Protein AF-A0A527XUN9-F1 (afdb_monomer_lite)

Structure (mmCIF, N/CA/C/O backbone):
data_AF-A0A527XUN9-F1
#
_entry.id   AF-A0A527XUN9-F1
#
loop_
_atom_site.group_PDB
_atom_site.id
_atom_site.type_symbol
_atom_site.label_atom_id
_atom_site.label_alt_id
_atom_site.label_comp_id
_atom_site.label_asym_id
_atom_site.label_entity_id
_atom_site.label_seq_id
_atom_site.pdbx_PDB_ins_code
_atom_site.Cartn_x
_atom_site.Cartn_y
_atom_site.Cartn_z
_atom_site.occupancy
_atom_site.B_iso_or_equiv
_atom_site.auth_seq_id
_atom_site.auth_comp_id
_atom_site.auth_asym_id
_atom_site.auth_atom_id
_atom_site.pdbx_PDB_model_num
ATOM 1 N N . GLY A 1 1 ? 26.907 3.087 -12.062 1.00 42.22 1 GLY A N 1
ATOM 2 C CA . GLY A 1 1 ? 27.151 1.711 -12.519 1.00 42.22 1 GLY A CA 1
ATOM 3 C C . GLY A 1 1 ? 27.242 0.688 -11.401 1.00 42.22 1 GLY A C 1
ATOM 4 O O . GLY A 1 1 ? 27.420 -0.468 -11.729 1.00 42.22 1 GLY A O 1
ATOM 5 N N . GLU A 1 2 ? 27.091 1.047 -10.120 1.00 34.22 2 GLU A N 1
ATOM 6 C CA . GLU A 1 2 ? 27.194 0.090 -9.006 1.00 34.22 2 GLU A CA 1
ATOM 7 C C . GLU A 1 2 ? 26.268 0.541 -7.862 1.00 34.22 2 GLU A C 1
ATOM 9 O O . GLU A 1 2 ? 26.694 1.218 -6.934 1.00 34.22 2 GLU A O 1
ATOM 14 N N . SER A 1 3 ? 24.965 0.265 -7.953 1.00 33.19 3 SER A N 1
ATOM 15 C CA . SER A 1 3 ? 24.086 0.273 -6.769 1.00 33.19 3 SER A CA 1
ATOM 16 C C . SER A 1 3 ? 22.774 -0.446 -7.065 1.00 33.19 3 SER A C 1
ATOM 18 O O . SER A 1 3 ? 21.684 0.106 -7.011 1.00 33.19 3 SER A O 1
ATOM 20 N N . VAL A 1 4 ? 22.909 -1.712 -7.442 1.00 39.75 4 VAL A N 1
ATOM 21 C CA . VAL A 1 4 ? 21.803 -2.663 -7.538 1.00 39.75 4 VAL A CA 1
ATOM 22 C C . VAL A 1 4 ? 22.335 -3.955 -6.934 1.00 39.75 4 VAL A C 1
ATOM 24 O O . VAL A 1 4 ? 22.722 -4.824 -7.691 1.00 39.75 4 VAL A O 1
ATOM 27 N N . LEU A 1 5 ? 22.538 -4.036 -5.608 1.00 38.44 5 LEU A N 1
ATOM 28 C CA . LEU A 1 5 ? 22.939 -5.306 -4.957 1.00 38.44 5 LEU A CA 1
ATOM 29 C C . LEU A 1 5 ? 22.911 -5.355 -3.415 1.00 38.44 5 LEU A C 1
ATOM 31 O O . LEU A 1 5 ? 23.231 -6.404 -2.866 1.00 38.44 5 LEU A O 1
ATOM 35 N N . PHE A 1 6 ? 22.516 -4.310 -2.677 1.00 32.84 6 PHE A N 1
ATOM 36 C CA . PHE A 1 6 ? 22.494 -4.406 -1.209 1.00 32.84 6 PHE A CA 1
ATOM 37 C C . PHE A 1 6 ? 21.173 -3.951 -0.602 1.00 32.84 6 PHE A C 1
ATOM 39 O O . PHE A 1 6 ? 20.885 -2.761 -0.525 1.00 32.84 6 PHE A O 1
ATOM 46 N N . SER A 1 7 ? 20.415 -4.935 -0.114 1.00 39.50 7 SER A N 1
ATOM 47 C CA . SER A 1 7 ? 19.289 -4.823 0.811 1.00 39.50 7 SER A CA 1
ATOM 48 C C . SER A 1 7 ? 19.675 -4.060 2.087 1.00 39.50 7 SER A C 1
ATOM 50 O O . SER A 1 7 ? 19.926 -4.649 3.139 1.00 39.50 7 SER A O 1
ATOM 52 N N . ARG A 1 8 ? 19.744 -2.732 2.002 1.00 32.94 8 ARG A N 1
ATOM 53 C CA . ARG A 1 8 ? 19.806 -1.823 3.147 1.00 32.94 8 ARG A CA 1
ATOM 54 C C . ARG A 1 8 ? 18.788 -0.703 2.947 1.00 32.94 8 ARG A C 1
ATOM 56 O O . ARG A 1 8 ? 18.709 -0.177 1.838 1.00 32.94 8 ARG A O 1
ATOM 63 N N . PRO A 1 9 ? 18.043 -0.317 3.999 1.00 34.62 9 PRO A N 1
ATOM 64 C CA . PRO A 1 9 ? 17.167 0.839 3.935 1.00 34.62 9 PRO A CA 1
ATOM 65 C C . PRO A 1 9 ? 18.052 2.064 3.713 1.00 34.62 9 PRO A C 1
ATOM 67 O O . PRO A 1 9 ? 18.853 2.431 4.570 1.00 34.62 9 PRO A O 1
ATOM 70 N N . TYR A 1 10 ? 17.971 2.628 2.513 1.00 39.56 10 TYR A N 1
ATOM 71 C CA . TYR A 1 10 ? 18.649 3.863 2.151 1.00 39.56 10 TYR A CA 1
ATOM 72 C C . TYR A 1 10 ? 17.917 5.008 2.872 1.00 39.56 10 TYR A C 1
ATOM 74 O O . TYR A 1 10 ? 16.743 5.225 2.572 1.00 39.56 10 TYR A O 1
ATOM 82 N N . PRO A 1 11 ? 18.537 5.734 3.824 1.00 41.00 11 PRO A N 1
ATOM 83 C CA . PRO A 1 11 ? 17.852 6.816 4.536 1.00 41.00 11 PRO A CA 1
ATOM 84 C C . PRO A 1 11 ? 17.636 8.063 3.664 1.00 41.00 11 PRO A C 1
ATOM 86 O O . PRO A 1 11 ? 16.767 8.866 3.979 1.00 41.00 11 PRO A O 1
ATOM 89 N N . ASP A 1 12 ? 18.401 8.204 2.572 1.00 42.47 12 ASP A N 1
ATOM 90 C CA . ASP A 1 12 ? 18.487 9.426 1.755 1.00 42.47 12 ASP A CA 1
ATOM 91 C C . ASP A 1 12 ? 18.507 9.144 0.236 1.00 42.47 12 ASP A C 1
ATOM 93 O O . ASP A 1 12 ? 19.286 9.722 -0.522 1.00 42.47 12 ASP A O 1
ATOM 97 N N . ALA A 1 13 ? 17.660 8.233 -0.249 1.00 35.75 13 ALA A N 1
ATOM 98 C CA . ALA A 1 13 ? 17.307 8.231 -1.673 1.00 35.75 13 ALA A CA 1
ATOM 99 C C . ALA A 1 13 ? 16.199 9.279 -1.892 1.00 35.75 13 ALA A C 1
ATOM 101 O O . ALA A 1 13 ? 15.366 9.438 -0.996 1.00 35.75 13 ALA A O 1
ATOM 102 N N . PRO A 1 14 ? 16.131 9.988 -3.038 1.00 39.72 14 PRO A N 1
ATOM 103 C CA . PRO A 1 14 ? 15.101 10.988 -3.307 1.00 39.72 14 PRO A CA 1
ATOM 104 C C . PRO A 1 14 ? 13.777 10.292 -3.651 1.00 39.72 14 PRO A C 1
ATOM 106 O O . PRO A 1 14 ? 13.216 10.461 -4.725 1.00 39.72 14 PRO A O 1
ATOM 109 N N . MET A 1 15 ? 13.285 9.472 -2.731 1.00 40.44 15 MET A N 1
ATOM 110 C CA . MET A 1 15 ? 11.896 9.067 -2.684 1.00 40.44 15 MET A CA 1
ATOM 111 C C . MET A 1 15 ? 11.178 10.228 -2.005 1.00 40.44 15 MET A C 1
ATOM 113 O O . MET A 1 15 ? 11.450 10.549 -0.844 1.00 40.44 15 MET A O 1
ATOM 117 N N . SER A 1 16 ? 10.291 10.905 -2.730 1.00 41.72 16 SER A N 1
ATOM 118 C CA . SER A 1 16 ? 9.368 11.847 -2.109 1.00 41.72 16 SER A CA 1
ATOM 119 C C . SER A 1 16 ? 8.649 11.120 -0.970 1.00 41.72 16 SER A C 1
ATOM 121 O O . SER A 1 16 ? 8.034 10.071 -1.162 1.00 41.72 16 SER A O 1
ATOM 123 N N . ARG A 1 17 ? 8.767 11.653 0.252 1.00 42.09 17 ARG A N 1
ATOM 124 C CA . ARG A 1 17 ? 7.991 11.158 1.390 1.00 42.09 17 ARG A CA 1
ATOM 125 C C . ARG A 1 17 ? 6.516 11.344 1.053 1.00 42.09 17 ARG A C 1
ATOM 127 O O . ARG A 1 17 ? 6.039 12.474 1.003 1.00 42.09 17 ARG A O 1
ATOM 134 N N . LEU A 1 18 ? 5.808 10.242 0.824 1.00 47.78 18 LEU A N 1
ATOM 135 C CA . LEU A 1 18 ? 4.352 10.244 0.815 1.00 47.78 18 LEU A CA 1
ATOM 136 C C . LEU A 1 18 ? 3.911 10.342 2.271 1.00 47.78 18 LEU A C 1
ATOM 138 O O . LEU A 1 18 ? 3.984 9.375 3.024 1.00 47.78 18 LEU A O 1
ATOM 142 N N . LEU A 1 19 ? 3.557 11.556 2.677 1.00 55.25 19 LEU A N 1
ATOM 143 C CA . LEU A 1 19 ? 3.015 11.832 3.995 1.00 55.25 19 LEU A CA 1
ATOM 144 C C . LEU A 1 19 ? 1.501 11.708 3.912 1.00 55.25 19 LEU A C 1
ATOM 146 O O . LEU A 1 19 ? 0.865 12.419 3.135 1.00 55.25 19 LEU A O 1
ATOM 150 N N . PHE A 1 20 ? 0.932 10.850 4.746 1.00 53.59 20 PHE A N 1
ATOM 151 C CA . PHE A 1 20 ? -0.489 10.906 5.049 1.00 53.59 20 PHE A CA 1
ATOM 152 C C . PHE A 1 20 ? -0.638 11.741 6.323 1.00 53.59 20 PHE A C 1
ATOM 154 O O . PHE A 1 20 ? -0.066 11.394 7.354 1.00 53.59 20 PHE A O 1
ATOM 161 N N . GLU A 1 21 ? -1.295 12.900 6.223 1.00 62.78 21 GLU A N 1
ATOM 162 C CA . GLU A 1 21 ? -1.502 13.838 7.345 1.00 62.78 21 GLU A CA 1
ATOM 163 C C . GLU A 1 21 ? -0.210 14.258 8.083 1.00 62.78 21 GLU A C 1
ATOM 165 O O . GLU A 1 21 ? -0.193 14.494 9.287 1.00 62.78 21 GLU A O 1
ATOM 170 N N . GLY A 1 22 ? 0.912 14.349 7.362 1.00 66.19 22 GLY A N 1
ATOM 171 C CA . GLY A 1 22 ? 2.211 14.696 7.953 1.00 66.19 22 GLY A CA 1
ATOM 172 C C . GLY A 1 22 ? 2.921 13.538 8.666 1.00 66.19 22 GLY A C 1
ATOM 173 O O . GLY A 1 22 ? 4.018 13.738 9.189 1.00 66.19 22 GLY A O 1
ATOM 174 N N . ARG A 1 23 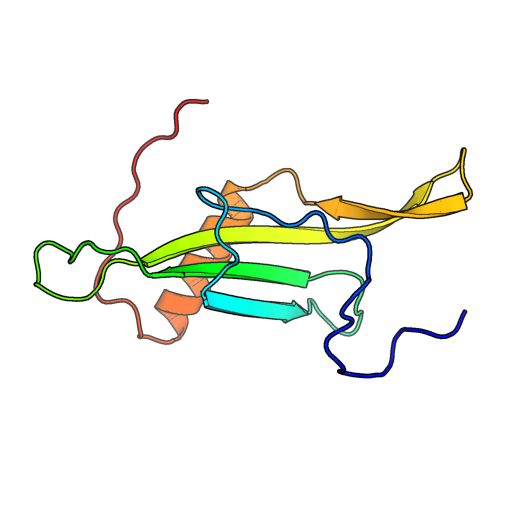? 2.351 12.326 8.648 1.00 74.00 23 ARG A N 1
ATOM 175 C CA . ARG A 1 23 ? 2.912 11.125 9.273 1.00 74.00 23 ARG A CA 1
ATOM 176 C C . ARG A 1 23 ? 3.523 10.176 8.240 1.00 74.00 23 ARG A C 1
ATOM 178 O O . ARG A 1 23 ? 2.965 9.937 7.165 1.00 74.00 23 ARG A O 1
ATOM 185 N N . ALA A 1 24 ? 4.686 9.627 8.586 1.00 76.06 24 ALA A N 1
ATOM 186 C CA . ALA A 1 24 ? 5.293 8.533 7.834 1.00 76.06 24 ALA A CA 1
ATOM 187 C C . ALA A 1 24 ? 4.456 7.254 7.979 1.00 76.06 24 ALA A C 1
ATOM 189 O O . ALA A 1 24 ? 3.727 7.090 8.955 1.00 76.06 24 ALA A O 1
ATOM 190 N N . GLN A 1 25 ? 4.558 6.370 6.994 1.00 82.00 25 GLN A N 1
ATOM 191 C CA . GLN A 1 25 ? 3.886 5.078 7.007 1.00 82.00 25 GLN A CA 1
ATOM 192 C C . GLN A 1 25 ? 4.363 4.200 8.168 1.00 82.00 25 GLN A C 1
ATOM 1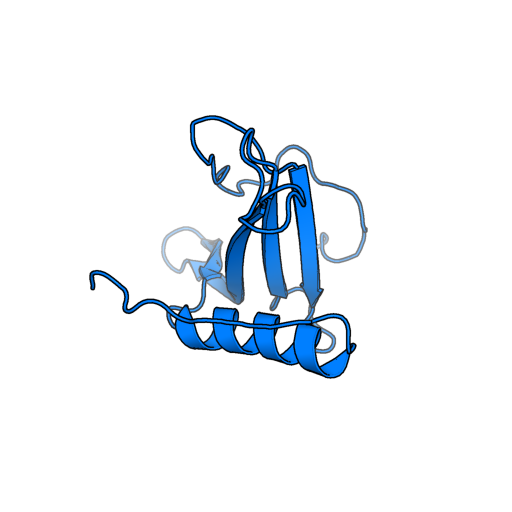94 O O . GLN A 1 25 ? 5.549 4.196 8.499 1.00 82.00 25 GLN A O 1
ATOM 199 N N . ASP A 1 26 ? 3.443 3.433 8.751 1.00 85.44 26 ASP A N 1
ATOM 200 C CA . ASP A 1 26 ? 3.738 2.479 9.824 1.00 85.44 26 ASP A CA 1
ATOM 201 C C . ASP A 1 26 ? 4.294 1.167 9.263 1.00 85.44 26 ASP A C 1
ATOM 203 O O . ASP A 1 26 ? 5.187 0.562 9.853 1.00 85.44 26 ASP A O 1
ATOM 207 N N . LEU A 1 27 ? 3.784 0.735 8.104 1.00 86.12 27 LEU A N 1
ATOM 208 C CA . LEU A 1 27 ? 4.264 -0.441 7.382 1.00 86.12 27 LEU A CA 1
ATOM 209 C C . LEU A 1 27 ? 4.515 -0.096 5.913 1.00 86.12 27 LEU A C 1
ATOM 211 O O . LEU A 1 27 ? 3.774 0.676 5.305 1.00 86.12 27 LEU A O 1
ATOM 215 N N . ALA A 1 28 ? 5.549 -0.698 5.332 1.00 86.19 28 ALA A N 1
ATOM 216 C CA . ALA A 1 28 ? 5.855 -0.608 3.910 1.00 86.19 28 ALA A CA 1
ATOM 217 C C . ALA A 1 28 ? 6.388 -1.950 3.410 1.00 86.19 28 ALA A C 1
ATOM 219 O O . ALA A 1 28 ? 7.243 -2.554 4.059 1.00 86.19 28 ALA A O 1
ATOM 220 N N . PHE A 1 29 ? 5.904 -2.385 2.252 1.00 85.50 29 PHE A N 1
ATOM 221 C CA . PHE A 1 29 ? 6.339 -3.609 1.590 1.00 85.50 29 PHE A CA 1
ATOM 222 C C . PHE A 1 29 ? 6.626 -3.331 0.118 1.00 85.50 29 PHE A C 1
ATOM 224 O O . PHE A 1 29 ? 6.005 -2.460 -0.495 1.00 85.50 29 PHE A O 1
ATOM 231 N N . GLU A 1 30 ? 7.571 -4.083 -0.439 1.00 86.69 30 GLU A N 1
ATOM 232 C CA . GLU A 1 30 ? 7.984 -3.969 -1.833 1.00 86.69 30 GLU A CA 1
ATOM 233 C C . GLU A 1 30 ? 8.128 -5.367 -2.434 1.00 86.69 30 GLU A C 1
ATOM 235 O O . GLU A 1 30 ? 8.774 -6.232 -1.836 1.00 86.69 30 GLU A O 1
ATOM 240 N N . GLN A 1 31 ? 7.559 -5.582 -3.619 1.00 81.12 31 GLN A N 1
ATOM 241 C CA . GLN A 1 31 ? 7.653 -6.844 -4.349 1.00 81.12 31 GLN A CA 1
ATOM 242 C C . GLN A 1 31 ? 8.282 -6.607 -5.730 1.00 81.12 31 GLN A C 1
ATOM 244 O O . GLN A 1 31 ? 7.697 -5.890 -6.546 1.00 81.12 31 GLN A O 1
ATOM 249 N N . PRO A 1 32 ? 9.474 -7.170 -6.012 1.00 80.31 32 PRO A N 1
ATOM 250 C CA . PRO A 1 32 ? 10.111 -7.035 -7.317 1.00 80.31 32 PRO A CA 1
ATOM 251 C C . PRO A 1 32 ? 9.360 -7.827 -8.392 1.00 80.31 32 PRO A C 1
ATOM 253 O O . PRO A 1 32 ? 8.777 -8.877 -8.117 1.00 80.31 32 PRO A O 1
ATOM 256 N N . VAL A 1 33 ? 9.412 -7.342 -9.632 1.00 77.25 33 VAL A N 1
ATOM 257 C CA . VAL A 1 33 ? 8.850 -8.032 -10.799 1.00 77.25 33 VAL A CA 1
ATOM 258 C C . VAL A 1 33 ? 9.965 -8.686 -11.609 1.00 77.25 33 VAL A C 1
ATOM 260 O O . VAL A 1 33 ? 10.735 -8.010 -12.293 1.00 77.25 33 VAL A O 1
ATOM 263 N N . GLY A 1 34 ? 9.999 -10.019 -11.590 1.00 73.06 34 GLY A N 1
ATOM 264 C CA . GLY A 1 34 ? 11.035 -10.801 -12.267 1.00 73.06 34 GLY A CA 1
ATOM 265 C C . GLY A 1 34 ? 12.416 -10.598 -11.640 1.00 73.06 34 GLY A C 1
ATOM 266 O O . GLY A 1 34 ? 12.532 -10.316 -10.450 1.00 73.06 34 GLY A O 1
ATOM 267 N N . ASP A 1 35 ? 13.463 -10.730 -12.453 1.00 60.34 35 ASP A N 1
ATOM 268 C CA . ASP A 1 35 ? 14.853 -10.720 -11.975 1.00 60.34 35 ASP A CA 1
ATOM 269 C C . ASP A 1 35 ? 15.485 -9.317 -11.913 1.00 60.34 35 ASP A C 1
ATOM 271 O O . ASP A 1 35 ? 16.647 -9.183 -11.525 1.00 60.34 35 ASP A O 1
ATOM 275 N N . SER A 1 36 ? 14.752 -8.261 -12.297 1.00 57.50 36 SER A N 1
ATOM 276 C CA . SER A 1 36 ? 15.258 -6.884 -12.261 1.00 57.50 36 SER A CA 1
ATOM 277 C C . SER A 1 36 ? 14.679 -6.075 -11.100 1.00 57.50 36 SER A C 1
ATOM 279 O O . SER A 1 36 ? 13.481 -6.088 -10.824 1.00 57.50 36 SER A O 1
ATOM 281 N N . ALA A 1 37 ? 15.551 -5.294 -10.461 1.00 59.09 37 ALA A N 1
ATOM 282 C CA . ALA A 1 37 ? 15.212 -4.312 -9.438 1.00 59.09 37 ALA A CA 1
ATOM 283 C C . ALA A 1 37 ? 14.430 -3.099 -9.971 1.00 59.09 37 ALA A C 1
ATOM 285 O O . ALA A 1 37 ? 13.972 -2.293 -9.160 1.00 59.09 37 ALA A O 1
ATOM 286 N N . ASP A 1 38 ? 14.306 -2.963 -11.291 1.00 64.75 38 ASP A N 1
ATOM 287 C CA . ASP A 1 38 ? 13.785 -1.765 -11.957 1.00 64.75 38 ASP A CA 1
ATOM 288 C C . ASP A 1 38 ? 12.256 -1.675 -11.922 1.00 64.75 38 ASP A C 1
ATOM 290 O O . ASP A 1 38 ? 11.691 -0.637 -12.261 1.00 64.75 38 ASP A O 1
ATOM 294 N N . ARG A 1 39 ? 11.581 -2.773 -11.562 1.00 73.38 39 ARG A N 1
ATOM 295 C CA . ARG A 1 39 ? 10.121 -2.877 -11.537 1.00 73.38 39 ARG A CA 1
ATOM 296 C C . ARG A 1 39 ? 9.654 -3.427 -10.205 1.00 73.38 39 ARG A C 1
ATOM 298 O O . ARG A 1 39 ? 10.059 -4.528 -9.828 1.00 73.38 39 ARG A O 1
ATOM 305 N N . ARG A 1 40 ? 8.825 -2.671 -9.490 1.00 83.25 40 ARG A N 1
ATOM 306 C CA . ARG A 1 40 ? 8.442 -2.992 -8.111 1.00 83.25 40 ARG A CA 1
ATOM 307 C C . ARG A 1 40 ? 7.006 -2.579 -7.825 1.00 83.25 40 ARG A C 1
ATOM 309 O O . ARG A 1 40 ? 6.600 -1.471 -8.154 1.00 83.25 40 ARG A O 1
ATOM 316 N N . HIS A 1 41 ? 6.263 -3.466 -7.181 1.00 85.38 41 HIS A N 1
ATOM 317 C CA . HIS A 1 41 ? 5.015 -3.118 -6.510 1.00 85.38 41 HIS A CA 1
ATOM 318 C C . HIS A 1 41 ? 5.362 -2.578 -5.129 1.00 85.38 41 HIS A C 1
ATOM 320 O O . HIS A 1 41 ? 6.146 -3.204 -4.411 1.00 85.38 41 HIS A O 1
ATOM 326 N N . HIS A 1 42 ? 4.803 -1.436 -4.753 1.00 87.69 42 HIS A N 1
ATOM 327 C CA . HIS A 1 42 ? 4.997 -0.848 -3.434 1.00 87.69 42 HIS A CA 1
ATOM 328 C C . HIS A 1 42 ? 3.648 -0.697 -2.759 1.00 87.69 42 HIS A C 1
ATOM 330 O O . HIS A 1 42 ? 2.737 -0.100 -3.324 1.00 87.69 42 HIS A O 1
ATOM 336 N N . VAL A 1 43 ? 3.549 -1.134 -1.510 1.00 88.69 43 VAL A N 1
ATOM 337 C CA . VAL A 1 43 ? 2.378 -0.872 -0.675 1.00 88.69 43 VAL A CA 1
ATOM 338 C C . VAL A 1 43 ? 2.811 -0.282 0.659 1.00 88.69 43 VAL A C 1
ATOM 340 O O . VAL A 1 43 ? 3.816 -0.685 1.247 1.00 88.69 43 VAL A O 1
ATOM 343 N N . ARG A 1 44 ? 2.070 0.718 1.127 1.00 87.94 44 ARG A N 1
ATOM 344 C CA . ARG A 1 44 ? 2.298 1.423 2.391 1.00 87.94 44 ARG A CA 1
ATOM 345 C C . ARG A 1 44 ? 1.013 1.425 3.197 1.00 87.94 44 ARG A C 1
ATOM 347 O O . ARG A 1 44 ? -0.055 1.581 2.610 1.00 87.94 44 ARG A O 1
ATOM 354 N N . PHE A 1 45 ? 1.125 1.295 4.515 1.00 87.31 45 PHE A N 1
ATOM 355 C CA . PHE A 1 45 ? -0.012 1.332 5.424 1.00 87.31 45 PHE A CA 1
ATOM 356 C C . PHE A 1 45 ? 0.213 2.287 6.594 1.00 87.31 45 PHE A C 1
ATOM 358 O O . PHE A 1 45 ? 1.316 2.389 7.134 1.00 87.31 45 PHE A O 1
ATOM 365 N N . TRP A 1 46 ? -0.870 2.937 7.000 1.00 90.06 46 TRP A N 1
ATOM 366 C CA . TRP A 1 46 ? -0.965 3.840 8.135 1.00 90.06 46 TRP A CA 1
ATOM 367 C C . TRP A 1 46 ? -2.049 3.324 9.075 1.00 90.06 46 TRP A C 1
ATOM 369 O O . TRP A 1 46 ? -3.215 3.228 8.692 1.00 90.06 46 TRP A O 1
ATOM 379 N N . LEU A 1 47 ? -1.671 3.003 10.307 1.00 90.00 47 LEU A N 1
ATOM 380 C CA . LEU A 1 47 ? -2.604 2.696 11.377 1.00 90.00 47 LEU A CA 1
ATOM 381 C C . LEU A 1 47 ? -3.334 3.976 11.777 1.00 90.00 47 LEU A C 1
ATOM 383 O O . LEU A 1 47 ? -2.697 4.966 12.124 1.00 90.00 47 LEU A O 1
ATOM 387 N N . THR A 1 48 ? -4.656 3.971 11.716 1.00 87.94 48 THR A N 1
ATOM 388 C CA . THR A 1 48 ? -5.460 5.112 12.165 1.00 87.94 48 THR A CA 1
ATOM 389 C C . THR A 1 48 ? -5.772 5.011 13.655 1.00 87.94 48 THR A C 1
ATOM 391 O O . THR A 1 48 ? -5.690 3.934 14.245 1.00 87.94 48 THR A O 1
ATOM 394 N N . ASP A 1 49 ? -6.214 6.120 14.245 1.00 88.25 49 ASP A N 1
ATOM 395 C CA . ASP A 1 49 ? -6.773 6.131 15.603 1.00 88.25 49 ASP A CA 1
ATOM 396 C C . ASP A 1 49 ? -8.210 5.565 15.659 1.00 88.25 49 ASP A C 1
ATOM 398 O O . ASP A 1 49 ? -8.818 5.497 16.728 1.00 88.25 49 ASP A O 1
ATOM 402 N N . ALA A 1 50 ? -8.776 5.164 14.514 1.00 88.69 50 ALA A N 1
ATOM 403 C CA . ALA A 1 50 ? -10.104 4.576 14.414 1.00 88.69 50 ALA A CA 1
ATOM 404 C C . ALA A 1 50 ? -10.057 3.039 14.426 1.00 88.69 50 ALA A C 1
ATOM 406 O O . ALA A 1 50 ? -9.079 2.397 14.031 1.00 88.69 50 ALA A O 1
ATOM 407 N N . ALA A 1 51 ? -11.172 2.441 14.836 1.00 90.38 51 ALA A N 1
ATOM 408 C CA . ALA A 1 51 ? -11.451 1.027 14.629 1.00 90.38 51 ALA A CA 1
ATOM 409 C C . ALA A 1 51 ? -12.508 0.873 13.529 1.00 90.38 51 ALA A C 1
ATOM 411 O O . ALA A 1 51 ? -13.365 1.742 13.363 1.00 90.38 51 ALA A O 1
ATOM 412 N N . GLY A 1 52 ? -12.441 -0.227 12.781 1.00 83.31 52 GLY A N 1
ATOM 413 C CA . GLY A 1 52 ? -13.515 -0.627 11.879 1.00 83.31 52 GLY A CA 1
ATOM 414 C C . GLY A 1 52 ? -14.772 -1.042 12.648 1.00 83.31 52 GLY A C 1
ATOM 415 O O . GLY A 1 52 ? -14.748 -1.206 13.870 1.00 83.31 52 GLY A O 1
ATOM 416 N N . ASP A 1 53 ? -15.865 -1.270 11.920 1.00 84.25 53 ASP A N 1
ATOM 417 C CA . ASP A 1 53 ? -17.169 -1.651 12.492 1.00 84.25 53 ASP A CA 1
ATOM 418 C C . ASP A 1 53 ? -17.124 -2.949 13.322 1.00 84.25 53 ASP A C 1
ATOM 420 O O . ASP A 1 53 ? -17.985 -3.202 14.163 1.00 84.25 53 ASP A O 1
ATOM 424 N N . ASP A 1 54 ? -16.104 -3.777 13.103 1.00 85.19 54 ASP A N 1
ATOM 425 C CA . ASP A 1 54 ? -15.844 -5.024 13.821 1.00 85.19 54 ASP A CA 1
ATOM 426 C C . ASP A 1 54 ? -14.914 -4.861 15.041 1.00 85.19 54 ASP A C 1
ATOM 428 O O . ASP A 1 54 ? -14.534 -5.850 15.672 1.00 85.19 54 ASP A O 1
ATOM 432 N N . GLY A 1 55 ? -14.531 -3.626 15.375 1.00 88.19 55 GLY A N 1
ATOM 433 C CA . GLY A 1 55 ? -13.645 -3.296 16.488 1.00 88.19 55 GLY A CA 1
ATOM 434 C C . GLY A 1 55 ? -12.160 -3.563 16.225 1.00 88.19 55 GLY A C 1
ATOM 435 O O . GLY A 1 55 ? -11.348 -3.368 17.133 1.00 88.19 55 GLY A O 1
ATOM 436 N N . ARG A 1 56 ? -11.768 -3.998 15.019 1.00 88.94 56 ARG A N 1
ATOM 437 C CA . ARG A 1 56 ? -10.353 -4.166 14.657 1.00 88.94 56 ARG 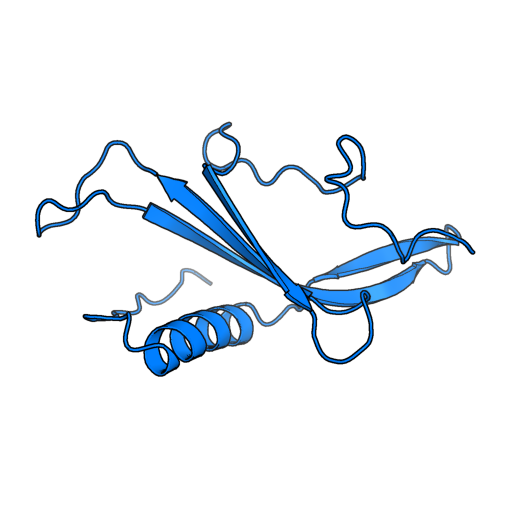A CA 1
ATOM 438 C C . ARG A 1 56 ? -9.733 -2.823 14.264 1.00 88.94 56 ARG A C 1
ATOM 440 O O . ARG A 1 56 ? -10.440 -1.961 13.745 1.00 88.94 56 ARG A O 1
ATOM 447 N N . PRO A 1 57 ? -8.419 -2.627 14.477 1.00 91.31 57 PRO A N 1
ATOM 448 C CA . PRO A 1 57 ? -7.768 -1.382 14.092 1.00 91.31 57 PRO A CA 1
ATOM 449 C C . PRO A 1 57 ? -7.919 -1.120 12.593 1.00 91.31 57 PRO A C 1
ATOM 451 O O . PRO A 1 57 ? -7.679 -2.018 11.780 1.00 91.31 57 PRO A O 1
ATOM 454 N N . LEU A 1 58 ? -8.311 0.102 12.233 1.00 90.19 58 LEU A N 1
ATOM 455 C CA . LEU A 1 58 ? -8.446 0.502 10.840 1.00 90.19 58 LEU A CA 1
ATOM 456 C C . LEU A 1 58 ? -7.090 0.960 10.296 1.00 90.19 58 LEU A C 1
ATOM 458 O O . LEU A 1 58 ? -6.415 1.806 10.888 1.00 90.19 58 LEU A O 1
ATOM 462 N N . TRP A 1 59 ? -6.728 0.424 9.133 1.00 89.88 59 TRP A N 1
ATOM 463 C CA . TRP A 1 59 ? -5.515 0.778 8.407 1.00 89.88 59 TRP A CA 1
ATOM 464 C C . TRP A 1 59 ? -5.886 1.443 7.088 1.00 89.88 59 TRP A C 1
ATOM 466 O O . TRP A 1 59 ? -6.712 0.926 6.337 1.00 89.88 59 TRP A O 1
ATOM 476 N N . LEU A 1 60 ? -5.238 2.562 6.787 1.00 89.25 60 LEU A N 1
ATOM 477 C CA . LEU A 1 60 ? -5.275 3.176 5.466 1.00 89.25 60 LEU A CA 1
ATOM 478 C C . LEU A 1 60 ? -4.083 2.683 4.658 1.00 89.25 60 LEU A C 1
ATOM 480 O O . LEU A 1 60 ? -2.977 2.596 5.185 1.00 89.25 60 LEU A O 1
ATOM 484 N N . GLY A 1 61 ? -4.306 2.353 3.389 1.00 88.00 61 GLY A N 1
ATOM 485 C CA . GLY A 1 61 ? -3.280 1.822 2.497 1.00 88.00 61 GLY A CA 1
ATOM 486 C C . GLY A 1 61 ? -3.122 2.656 1.231 1.00 88.00 61 GLY A C 1
ATOM 487 O O . GLY A 1 61 ? -4.093 3.221 0.734 1.00 88.00 61 GLY A O 1
ATOM 488 N N . ALA A 1 62 ? -1.907 2.696 0.690 1.00 86.69 62 ALA A N 1
ATOM 489 C CA . ALA A 1 62 ? -1.621 3.220 -0.643 1.00 86.69 62 ALA A CA 1
ATOM 490 C C . ALA A 1 62 ? -0.715 2.242 -1.395 1.00 86.69 62 ALA A C 1
ATOM 492 O O . ALA A 1 62 ? 0.292 1.794 -0.840 1.00 86.69 62 ALA A O 1
ATOM 493 N N . ALA A 1 63 ? -1.062 1.940 -2.645 1.00 86.81 63 ALA A N 1
ATOM 494 C CA . ALA A 1 63 ? -0.296 1.061 -3.519 1.00 86.81 63 ALA A CA 1
ATOM 495 C C . ALA A 1 63 ? 0.183 1.825 -4.762 1.00 86.81 63 ALA A C 1
ATOM 497 O O . ALA A 1 63 ? -0.529 2.690 -5.275 1.00 86.81 63 ALA A O 1
ATOM 498 N N . SER A 1 64 ? 1.406 1.553 -5.212 1.00 85.31 64 SER A N 1
ATOM 499 C CA . SER A 1 64 ? 2.012 2.201 -6.376 1.00 85.31 64 SER A CA 1
ATOM 500 C C . SER A 1 64 ? 2.940 1.238 -7.104 1.00 85.31 64 SER A C 1
ATOM 502 O O . SER A 1 64 ? 3.804 0.628 -6.473 1.00 85.31 64 SER A O 1
ATOM 504 N N . PHE A 1 65 ? 2.826 1.184 -8.429 1.00 83.69 65 PHE A N 1
ATOM 505 C CA . PHE A 1 65 ? 3.700 0.374 -9.266 1.00 83.69 65 PHE A CA 1
ATOM 506 C C . PHE A 1 65 ? 4.827 1.207 -9.875 1.00 83.69 65 PHE A C 1
ATOM 508 O O . PHE A 1 65 ? 4.562 2.083 -10.694 1.00 83.69 65 PHE A O 1
ATOM 515 N N . ASP A 1 66 ? 6.079 0.888 -9.574 1.00 79.00 66 ASP A N 1
ATOM 516 C CA . ASP A 1 66 ? 7.233 1.410 -10.302 1.00 79.00 66 ASP A CA 1
ATOM 517 C C . ASP A 1 66 ? 7.431 0.547 -11.558 1.00 79.00 66 ASP A C 1
ATOM 519 O O . ASP A 1 66 ? 7.810 -0.624 -11.489 1.00 79.00 66 ASP A O 1
ATOM 523 N N . ARG A 1 67 ? 7.138 1.108 -12.739 1.00 71.81 67 ARG A N 1
ATOM 524 C CA . ARG A 1 67 ? 7.163 0.397 -14.032 1.00 71.81 67 ARG A CA 1
ATOM 525 C C . ARG A 1 67 ? 8.557 0.335 -14.665 1.00 71.81 67 ARG A C 1
ATOM 527 O O . ARG A 1 67 ? 8.758 -0.421 -15.620 1.00 71.81 67 ARG A O 1
ATOM 534 N N . GLY A 1 68 ? 9.512 1.108 -14.172 1.00 63.31 68 GLY A N 1
ATOM 535 C CA . GLY A 1 68 ? 10.862 1.126 -14.717 1.00 63.31 68 GLY A CA 1
ATOM 536 C C . GLY A 1 68 ? 11.665 2.336 -14.277 1.00 63.31 68 GLY A C 1
ATOM 537 O O . GLY A 1 68 ? 11.115 3.366 -13.881 1.00 63.31 68 GLY A O 1
ATOM 538 N N . VAL A 1 69 ? 12.974 2.229 -14.469 1.00 55.88 69 VAL A N 1
ATOM 539 C CA . VAL A 1 69 ? 13.896 3.361 -14.475 1.00 55.88 69 VAL A CA 1
ATOM 540 C C . VAL A 1 69 ? 14.110 3.833 -15.915 1.00 55.88 69 VAL A C 1
ATOM 542 O O . VAL A 1 69 ? 14.391 3.035 -16.807 1.00 55.88 69 VAL A O 1
ATOM 545 N N . GLY A 1 70 ? 13.938 5.126 -16.171 1.00 52.56 70 GLY A N 1
ATOM 546 C CA . GLY A 1 70 ? 14.350 5.764 -17.421 1.00 52.56 70 GLY A CA 1
ATOM 547 C C . GLY A 1 70 ? 15.522 6.702 -17.179 1.00 52.56 70 GLY A C 1
ATOM 548 O O . GLY A 1 70 ? 15.725 7.173 -16.064 1.00 52.56 70 GLY A O 1
ATOM 549 N N . LEU A 1 71 ? 16.305 6.981 -18.218 1.00 48.00 71 LEU A N 1
ATOM 550 C CA . LEU A 1 71 ? 17.268 8.074 -18.177 1.00 48.00 71 LEU A CA 1
ATOM 551 C C . LEU A 1 71 ? 16.580 9.312 -18.752 1.00 48.00 71 LEU A C 1
ATOM 553 O O . LEU A 1 71 ? 16.137 9.294 -19.900 1.00 48.00 71 LEU A O 1
ATOM 557 N N . SER A 1 72 ? 16.482 10.382 -17.971 1.00 48.12 72 SER A N 1
ATOM 558 C CA . SER A 1 72 ? 16.073 11.679 -18.505 1.00 48.12 72 SER A CA 1
ATOM 559 C C . SER A 1 72 ? 17.060 12.098 -19.593 1.00 48.12 72 SER A C 1
ATOM 561 O O . SER A 1 72 ? 18.259 12.217 -19.332 1.00 48.12 72 SER A O 1
ATOM 563 N N . HIS A 1 73 ? 16.566 12.330 -20.809 1.00 50.91 73 HIS A N 1
ATOM 564 C CA . HIS A 1 73 ? 17.402 12.769 -21.928 1.00 50.91 73 HIS A CA 1
ATOM 565 C C . HIS A 1 73 ? 17.985 14.174 -21.711 1.00 50.91 73 HIS A C 1
ATOM 567 O O . HIS A 1 73 ? 19.065 14.462 -22.221 1.00 50.91 73 HIS A O 1
ATOM 573 N N . ASP A 1 74 ? 17.319 15.008 -20.909 1.00 52.25 74 ASP A N 1
ATOM 574 C CA . ASP A 1 74 ? 17.715 16.400 -20.676 1.00 52.25 74 ASP A CA 1
ATOM 575 C C . ASP A 1 74 ? 18.684 16.555 -19.498 1.00 52.25 74 ASP A C 1
ATOM 577 O O . ASP A 1 74 ? 19.506 17.470 -19.475 1.00 52.25 74 ASP A O 1
ATOM 581 N N . THR A 1 75 ? 18.593 15.670 -18.499 1.00 54.56 75 THR A N 1
ATOM 582 C CA . THR A 1 75 ? 19.345 15.804 -17.238 1.00 54.56 75 THR A CA 1
ATOM 583 C C . THR A 1 75 ? 20.267 14.627 -16.933 1.00 54.56 75 THR A C 1
ATOM 585 O O . THR A 1 75 ? 21.067 14.712 -16.004 1.00 54.56 75 THR A O 1
ATOM 588 N N . GLY A 1 76 ? 20.159 13.516 -17.668 1.00 49.50 76 GLY A N 1
ATOM 589 C CA . GLY A 1 76 ? 20.892 12.277 -17.389 1.00 49.50 76 GLY A CA 1
ATOM 590 C C . GLY A 1 76 ? 20.497 11.597 -16.071 1.00 49.50 76 GLY A C 1
ATOM 591 O O . GLY A 1 76 ? 21.141 10.631 -15.665 1.00 49.50 76 GLY A O 1
ATOM 592 N N . ALA A 1 77 ? 19.461 12.093 -15.387 1.00 51.44 77 ALA A N 1
ATOM 593 C CA . ALA A 1 77 ? 18.994 11.549 -14.121 1.00 51.44 77 ALA A CA 1
ATOM 594 C C . ALA A 1 77 ? 18.209 10.249 -14.333 1.00 51.44 77 ALA A C 1
ATOM 596 O O . ALA A 1 77 ? 17.444 10.125 -15.290 1.00 51.44 77 ALA A O 1
ATOM 597 N N . ILE A 1 78 ? 18.367 9.308 -13.404 1.00 56.47 78 ILE A N 1
ATOM 598 C CA . ILE A 1 78 ? 17.524 8.115 -13.320 1.00 56.47 78 ILE A CA 1
ATOM 599 C C . ILE A 1 78 ? 16.147 8.563 -12.817 1.00 56.47 78 ILE A C 1
ATOM 601 O O . ILE A 1 78 ? 16.030 9.044 -11.691 1.00 56.47 78 ILE A O 1
ATOM 605 N N . THR A 1 79 ? 15.113 8.437 -13.646 1.00 54.97 79 THR A N 1
ATOM 606 C CA . THR A 1 79 ? 13.725 8.740 -13.285 1.00 54.97 79 THR A CA 1
ATOM 607 C C . THR A 1 79 ? 12.949 7.443 -13.099 1.00 54.97 79 THR A C 1
ATOM 609 O O . THR A 1 79 ? 12.887 6.603 -13.997 1.00 54.97 79 THR A O 1
ATOM 612 N N . HIS A 1 80 ? 12.357 7.261 -11.921 1.00 61.72 80 HIS A N 1
ATOM 613 C CA . HIS A 1 80 ? 11.406 6.178 -11.689 1.00 61.72 80 HIS A CA 1
ATOM 614 C C . HIS A 1 80 ? 10.073 6.575 -12.324 1.00 61.72 80 HIS A C 1
ATOM 616 O O . HIS A 1 80 ? 9.557 7.664 -12.067 1.00 61.72 80 HIS A O 1
ATOM 622 N N . HIS A 1 81 ? 9.525 5.713 -13.174 1.00 66.25 81 HIS A N 1
ATOM 623 C CA . HIS A 1 81 ? 8.210 5.924 -13.769 1.00 66.25 81 HIS A CA 1
ATOM 624 C C . HIS A 1 81 ? 7.171 5.124 -12.992 1.00 66.25 81 HIS A C 1
ATOM 626 O O . HIS A 1 81 ? 7.110 3.901 -13.124 1.00 66.25 81 HIS A O 1
ATOM 632 N N . ILE A 1 82 ? 6.338 5.820 -12.218 1.00 69.19 82 ILE A N 1
ATOM 633 C CA . ILE A 1 82 ? 5.159 5.216 -11.597 1.00 69.19 82 ILE A CA 1
ATOM 634 C C . ILE A 1 82 ? 4.145 4.910 -12.707 1.00 69.19 82 ILE A C 1
ATOM 636 O O . ILE A 1 82 ? 3.867 5.751 -13.566 1.00 69.19 82 ILE A O 1
ATOM 640 N N . GLY A 1 83 ? 3.627 3.686 -12.723 1.00 69.19 83 GLY A N 1
ATOM 641 C CA . GLY A 1 83 ? 2.582 3.261 -13.639 1.00 69.19 83 GLY A CA 1
ATOM 642 C C . GLY A 1 83 ? 1.332 4.133 -13.469 1.00 69.19 83 GLY A C 1
ATOM 643 O O . GLY A 1 83 ? 0.904 4.352 -12.339 1.00 69.19 83 GLY A O 1
ATOM 644 N N . PRO A 1 84 ? 0.726 4.627 -14.563 1.00 74.69 84 PRO A N 1
ATOM 645 C CA . PRO A 1 84 ? -0.459 5.482 -14.471 1.00 74.69 84 PRO A CA 1
ATOM 646 C C . PRO A 1 84 ? -1.721 4.709 -14.061 1.00 74.69 84 PRO A C 1
ATOM 648 O O . PRO A 1 84 ? -2.722 5.318 -13.698 1.00 74.69 84 PRO A O 1
ATOM 651 N N . ASP A 1 85 ? -1.683 3.379 -14.149 1.00 80.81 85 ASP A N 1
ATOM 652 C CA . ASP A 1 85 ? -2.819 2.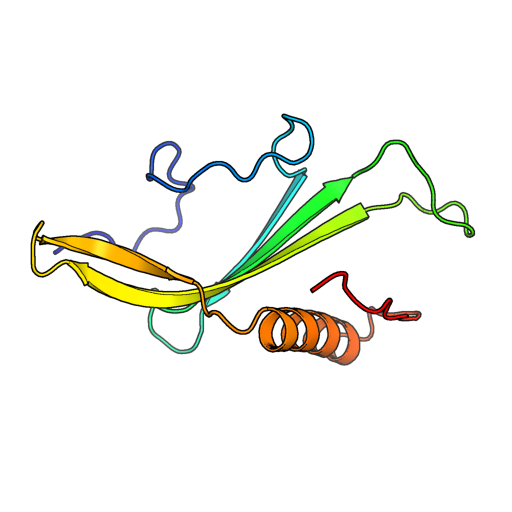500 -13.894 1.00 80.81 85 ASP A CA 1
ATOM 653 C C . ASP A 1 85 ? -2.881 2.112 -12.411 1.00 80.81 85 ASP A C 1
ATOM 655 O O . ASP A 1 85 ? -2.357 1.085 -11.978 1.00 80.81 85 ASP A O 1
ATOM 659 N N . ILE A 1 86 ? -3.473 3.006 -11.620 1.00 80.12 86 ILE A N 1
ATOM 660 C CA . ILE A 1 86 ? -3.646 2.834 -10.172 1.00 80.12 86 ILE A CA 1
ATOM 661 C C . ILE A 1 86 ? -4.626 1.691 -9.878 1.00 80.12 86 ILE A C 1
ATOM 663 O O . ILE A 1 86 ? -4.447 0.970 -8.895 1.00 80.12 86 ILE A O 1
ATOM 667 N N . ASP A 1 87 ? -5.634 1.502 -10.734 1.00 82.94 87 ASP A N 1
ATOM 668 C CA . ASP A 1 87 ? -6.610 0.423 -10.591 1.00 82.94 87 ASP A CA 1
ATOM 669 C C . ASP A 1 87 ? -5.933 -0.940 -10.755 1.00 82.94 87 ASP A C 1
ATOM 671 O O . ASP A 1 87 ? -6.124 -1.809 -9.908 1.00 82.94 87 ASP A O 1
ATOM 675 N N . ALA A 1 88 ? -5.056 -1.107 -11.751 1.00 84.56 88 ALA A N 1
ATOM 676 C CA . ALA A 1 88 ? -4.290 -2.342 -11.912 1.00 84.56 88 ALA A CA 1
ATOM 677 C C . ALA A 1 88 ? -3.419 -2.665 -10.686 1.00 84.56 88 ALA A C 1
ATOM 679 O O . ALA A 1 88 ? -3.316 -3.828 -10.296 1.00 84.56 88 ALA A O 1
ATOM 680 N N . GLU A 1 89 ? -2.810 -1.657 -10.055 1.00 86.19 89 GLU A N 1
ATOM 681 C CA . GLU A 1 89 ? -2.000 -1.859 -8.849 1.00 86.19 89 GLU A CA 1
ATOM 682 C C . GLU A 1 89 ? -2.856 -2.208 -7.620 1.00 86.19 89 GLU A C 1
ATOM 684 O O . GLU A 1 89 ? -2.500 -3.095 -6.839 1.00 86.19 89 GLU A O 1
ATOM 689 N N . ARG A 1 90 ? -4.015 -1.558 -7.455 1.00 87.69 90 ARG A N 1
ATOM 690 C CA . ARG A 1 90 ? -4.992 -1.921 -6.418 1.00 87.69 90 ARG A CA 1
ATOM 691 C C . ARG A 1 90 ? -5.459 -3.361 -6.607 1.00 87.69 90 ARG A C 1
ATOM 693 O O . ARG A 1 90 ? -5.459 -4.139 -5.653 1.00 87.69 90 ARG A O 1
ATOM 700 N N . ASP A 1 91 ? -5.863 -3.707 -7.821 1.00 89.38 91 ASP A N 1
ATOM 701 C CA . ASP A 1 91 ? -6.420 -5.015 -8.146 1.00 89.38 91 ASP A CA 1
ATOM 702 C C . ASP A 1 91 ? -5.368 -6.117 -7.964 1.00 89.38 91 ASP A C 1
ATOM 704 O O . ASP A 1 91 ? -5.694 -7.193 -7.458 1.00 89.38 91 ASP A O 1
ATOM 708 N N . PHE A 1 92 ? -4.100 -5.826 -8.276 1.00 88.88 92 PHE A N 1
ATOM 709 C CA . PHE A 1 92 ? -2.965 -6.697 -7.974 1.00 88.88 92 PHE A CA 1
ATOM 710 C C . PHE A 1 92 ? -2.840 -6.968 -6.468 1.00 88.88 92 PHE A C 1
ATOM 712 O O . PHE A 1 92 ? -2.873 -8.126 -6.049 1.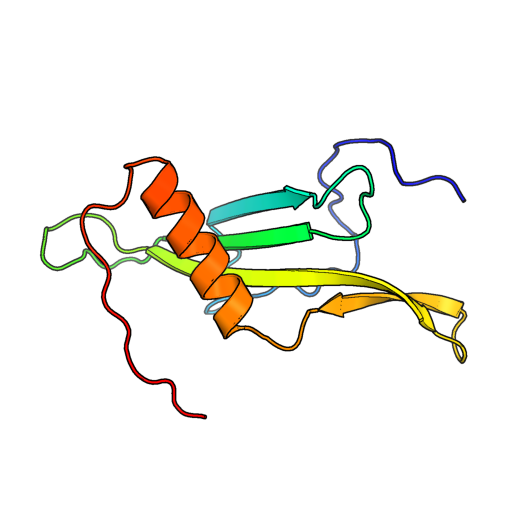00 88.88 92 PHE A O 1
ATOM 719 N N . LEU A 1 93 ? -2.785 -5.918 -5.640 1.00 88.50 93 LEU A N 1
ATOM 720 C CA . LEU A 1 93 ? -2.680 -6.053 -4.183 1.00 88.50 93 LEU A CA 1
ATOM 721 C C . LEU A 1 93 ? -3.846 -6.865 -3.595 1.00 88.50 93 LEU A C 1
ATOM 723 O O . LEU A 1 93 ? -3.644 -7.767 -2.780 1.00 88.50 93 LEU A O 1
ATOM 727 N N . ILE A 1 94 ? -5.079 -6.557 -4.003 1.00 89.69 94 ILE A N 1
ATOM 728 C CA . ILE A 1 94 ? -6.271 -7.278 -3.541 1.00 89.69 94 ILE A CA 1
ATOM 729 C C . ILE A 1 94 ? -6.257 -8.734 -4.028 1.00 89.69 94 ILE A C 1
ATOM 731 O O . ILE A 1 94 ? -6.669 -9.631 -3.286 1.00 89.69 94 ILE A O 1
ATOM 735 N N . GLY A 1 95 ? -5.780 -8.982 -5.248 1.00 89.69 95 GLY A N 1
ATOM 736 C CA . GLY A 1 95 ? -5.575 -10.318 -5.801 1.00 89.69 95 GLY A CA 1
ATOM 737 C C . GLY A 1 95 ? -4.612 -11.160 -4.963 1.00 89.69 95 GLY A C 1
ATOM 738 O O . GLY A 1 95 ? -4.960 -12.282 -4.591 1.00 89.69 95 GLY A O 1
ATOM 739 N N . ASP A 1 96 ? -3.460 -10.605 -4.588 1.00 88.75 96 ASP A N 1
ATOM 740 C CA . ASP A 1 96 ? -2.459 -11.294 -3.764 1.00 88.75 96 ASP A CA 1
ATOM 741 C C . ASP A 1 96 ? -2.995 -11.614 -2.358 1.00 88.75 96 ASP A C 1
ATOM 743 O O . ASP A 1 96 ? -2.850 -12.738 -1.869 1.00 88.75 96 ASP A O 1
ATOM 747 N N . LEU A 1 97 ? -3.709 -10.676 -1.724 1.00 87.25 97 LEU A N 1
ATOM 748 C CA . LEU A 1 97 ? -4.349 -10.914 -0.421 1.00 87.25 97 LEU A CA 1
ATOM 749 C C . LEU A 1 97 ? -5.426 -12.009 -0.486 1.00 87.25 97 LEU A C 1
ATOM 751 O O . LEU A 1 97 ? -5.545 -12.818 0.442 1.00 87.25 97 LEU A O 1
ATOM 755 N N . LYS A 1 98 ? -6.197 -12.061 -1.583 1.00 87.88 98 LYS A N 1
ATOM 756 C CA . LYS A 1 98 ? -7.160 -13.142 -1.855 1.00 87.88 98 LYS A CA 1
ATOM 757 C C . LYS A 1 98 ? -6.451 -14.481 -2.020 1.00 87.88 98 LYS A C 1
ATOM 759 O O . LYS A 1 98 ? -6.864 -15.455 -1.396 1.00 87.88 98 LYS A O 1
ATOM 764 N N . ALA A 1 99 ? -5.390 -14.530 -2.824 1.00 88.19 99 ALA A N 1
ATOM 765 C CA . ALA A 1 99 ? -4.626 -15.748 -3.082 1.00 88.19 99 ALA A CA 1
ATOM 766 C C . ALA A 1 99 ? -3.972 -16.307 -1.808 1.00 88.19 99 ALA A C 1
ATOM 768 O O . ALA A 1 99 ? -3.946 -17.521 -1.611 1.00 88.19 99 ALA A O 1
ATOM 769 N N . ALA A 1 100 ? -3.517 -15.433 -0.906 1.00 89.06 100 ALA A N 1
ATOM 770 C CA . ALA A 1 100 ? -2.989 -15.816 0.401 1.00 89.06 100 ALA A CA 1
ATOM 771 C C . ALA A 1 100 ? -4.063 -16.341 1.378 1.00 89.06 100 ALA A C 1
ATOM 773 O O . ALA A 1 100 ? -3.722 -16.864 2.438 1.00 89.06 100 ALA A O 1
ATOM 774 N N . GLY A 1 101 ? -5.356 -16.189 1.062 1.00 87.62 101 GLY A N 1
ATOM 775 C CA . GLY A 1 101 ? -6.460 -16.573 1.947 1.00 87.62 101 GLY A CA 1
ATOM 776 C C . GLY A 1 101 ? -6.584 -15.697 3.199 1.00 87.62 101 GLY A C 1
ATOM 777 O O . GLY A 1 101 ? -7.241 -16.089 4.160 1.00 87.62 101 GLY A O 1
ATOM 778 N N . LEU A 1 102 ? -5.952 -14.519 3.204 1.00 82.31 102 LEU A N 1
ATOM 779 C CA . LEU A 1 102 ? -5.928 -13.596 4.345 1.00 82.31 102 LEU A CA 1
ATOM 780 C C . LEU A 1 102 ? -7.049 -12.551 4.292 1.00 82.31 102 LEU A C 1
ATOM 782 O O . LEU A 1 102 ? -7.189 -11.736 5.204 1.00 82.31 102 LEU A O 1
ATOM 786 N N . LEU A 1 103 ? -7.857 -12.572 3.232 1.00 83.62 103 LEU A N 1
ATOM 787 C CA . LEU A 1 103 ? -8.926 -11.613 3.013 1.00 83.62 103 LEU A CA 1
ATOM 788 C C . LEU A 1 103 ? -10.282 -12.168 3.461 1.00 83.62 103 LEU A C 1
ATOM 790 O O . LEU A 1 103 ? -10.793 -13.124 2.884 1.00 83.62 103 LEU A O 1
ATOM 794 N N . THR A 1 104 ? -10.895 -11.534 4.463 1.00 84.50 104 THR A N 1
ATOM 795 C CA . THR A 1 104 ? -12.251 -11.893 4.917 1.00 84.50 104 THR A CA 1
ATOM 796 C C . THR A 1 104 ? -13.338 -11.311 4.008 1.00 84.50 104 THR A C 1
ATOM 798 O O . THR A 1 104 ? -14.312 -11.991 3.699 1.00 84.50 104 THR A O 1
ATOM 801 N N . SER A 1 105 ? -13.182 -10.060 3.571 1.00 84.19 105 SER A N 1
ATOM 802 C CA . SER A 1 105 ? -14.112 -9.364 2.674 1.00 84.19 105 SER A CA 1
ATOM 803 C C . SER A 1 105 ? -13.433 -8.152 2.024 1.00 84.19 105 SER A C 1
ATOM 805 O O . SER A 1 105 ? -12.445 -7.638 2.546 1.00 84.19 105 SER A O 1
ATOM 807 N N . THR A 1 106 ? -13.968 -7.694 0.886 1.00 86.44 106 THR A N 1
ATOM 808 C CA . THR A 1 106 ? -13.579 -6.442 0.207 1.00 86.44 106 THR A CA 1
ATOM 809 C C . THR A 1 106 ? -14.797 -5.724 -0.334 1.00 86.44 106 THR A C 1
ATOM 811 O O . THR A 1 106 ? -15.712 -6.370 -0.845 1.00 86.44 106 THR A O 1
ATOM 814 N N . SER A 1 107 ? -14.756 -4.398 -0.305 1.00 85.44 107 SER A N 1
ATOM 815 C CA . SER A 1 107 ? -15.708 -3.516 -0.976 1.00 85.44 107 SER A CA 1
ATOM 816 C C . SER A 1 107 ? -14.953 -2.409 -1.699 1.00 85.44 107 SER A C 1
ATOM 818 O O . SER A 1 107 ? -13.957 -1.906 -1.181 1.00 85.44 107 SER A O 1
ATOM 820 N N . GLU A 1 108 ? -15.455 -2.005 -2.859 1.00 84.62 108 GLU A N 1
ATOM 821 C CA . GLU A 1 108 ? -14.911 -0.897 -3.638 1.00 84.62 108 GLU A CA 1
ATOM 822 C C . GLU A 1 108 ? -15.879 0.281 -3.600 1.00 84.62 108 GLU A C 1
ATOM 824 O O . GLU A 1 108 ? -17.100 0.108 -3.627 1.00 84.62 108 GLU A O 1
ATOM 829 N N . ILE A 1 109 ? -15.322 1.485 -3.526 1.00 81.19 109 ILE A N 1
ATOM 830 C CA . ILE A 1 109 ? -16.073 2.735 -3.584 1.00 81.19 109 ILE A CA 1
ATOM 8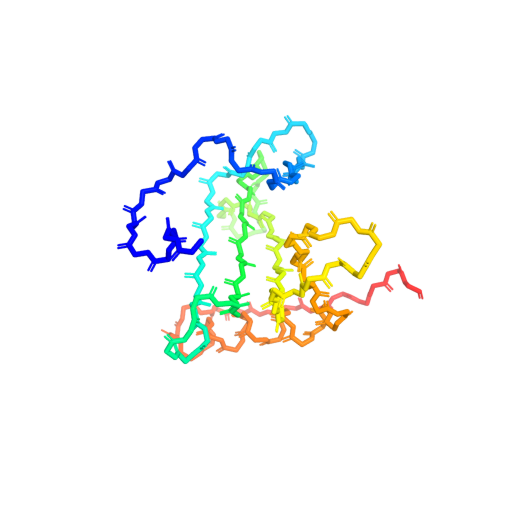31 C C . ILE A 1 109 ? -15.617 3.445 -4.861 1.00 81.19 109 ILE A C 1
ATOM 833 O O . ILE A 1 109 ? -14.406 3.589 -5.046 1.00 81.19 109 ILE A O 1
ATOM 837 N N . PRO A 1 110 ? -16.537 3.882 -5.743 1.00 81.38 110 PRO A N 1
ATOM 838 C CA . PRO A 1 110 ? -16.168 4.646 -6.927 1.00 81.38 110 PRO A CA 1
ATOM 839 C C . PRO A 1 110 ? -15.322 5.867 -6.552 1.00 81.38 110 PRO A C 1
ATOM 841 O O . PRO A 1 110 ? -15.676 6.620 -5.643 1.00 81.38 110 PRO A O 1
ATOM 844 N N . GLY A 1 111 ? -14.201 6.047 -7.249 1.00 69.19 111 GLY A N 1
ATOM 845 C CA . GLY A 1 111 ? -13.338 7.206 -7.061 1.00 69.19 111 GLY A CA 1
ATOM 846 C C . GLY A 1 111 ? -14.002 8.505 -7.523 1.00 69.19 111 GLY A C 1
ATOM 847 O O . GLY A 1 111 ? -14.899 8.506 -8.364 1.00 69.19 111 GLY A O 1
ATOM 848 N N . ILE A 1 112 ? -13.522 9.624 -6.984 1.00 60.59 112 ILE A N 1
ATOM 849 C CA . ILE A 1 112 ? -13.760 10.961 -7.536 1.00 60.59 112 ILE A CA 1
ATOM 850 C C . ILE A 1 112 ? -12.661 11.246 -8.567 1.00 60.59 112 ILE A C 1
ATOM 852 O O . ILE A 1 112 ? -11.585 11.721 -8.212 1.00 60.59 112 ILE A O 1
ATOM 856 N N . GLY A 1 113 ? -12.908 10.874 -9.824 1.00 49.94 113 GLY A N 1
ATOM 857 C CA . GLY A 1 113 ? -12.023 11.103 -10.972 1.00 49.94 113 GLY A CA 1
ATOM 858 C C . GLY A 1 113 ? -12.786 11.713 -12.132 1.00 49.94 113 GLY A C 1
ATOM 859 O O . GLY A 1 113 ? -13.891 11.201 -12.419 1.00 49.94 113 GLY A O 1
#

pLDDT: mean 71.17, std 18.71, range [32.84, 91.31]

Foldseek 3Di:
DDDDDDPDPDPDDPPPQPDDVNDGFPDKDWDADPPDPFKIKIKTKHFDPDAPPVRHTDIDMAIWIFHGWDQDPVPRDTDTDIDPCRVVSVVVVVVVCVVVVVDPDDDDDDDPD

Secondary structure (DSSP, 8-state):
---SS-----TTS------BTTB--SEEEEEE-TT-TT-EEEEEEEEEEEE-TTSSEEEEEEEEEEEEEEE-TTT--EEEEE-S-HHHHHHHHHHHHHHTT--S---------

Sequence (113 aa):
GESVLFSRPYPDAPMSRLLFEGRAQDLAFEQPVGDSADRRHHVRFWLTDAAGDDGRPLWLGAASFDRGVGLSHDTGAITHHIGPDIDAERDFLIGDLKAAGLLTSTSEIPGIG

Radius of gyration: 16.5 Å; chains: 1; bounding box: 44×33×38 Å